Protein AF-A0A819SG55-F1 (afdb_monomer_lite)

Structure (mmCIF, N/CA/C/O backbone):
data_AF-A0A819SG55-F1
#
_entry.id   AF-A0A819SG55-F1
#
loop_
_atom_site.group_PDB
_atom_site.id
_atom_site.type_symbol
_atom_site.label_atom_id
_atom_site.label_alt_id
_atom_site.label_comp_id
_atom_site.label_asym_id
_atom_site.label_entity_id
_atom_site.label_seq_id
_atom_site.pdbx_PDB_ins_code
_atom_site.Cartn_x
_atom_site.Cartn_y
_atom_site.Cartn_z
_atom_site.occupancy
_atom_site.B_iso_or_equiv
_atom_site.auth_seq_id
_atom_site.auth_comp_id
_atom_site.auth_asym_id
_atom_site.auth_atom_id
_atom_site.pdbx_PDB_model_num
ATOM 1 N N . MET A 1 1 ? -7.283 27.886 28.401 1.00 51.84 1 MET A N 1
ATOM 2 C CA . MET A 1 1 ? -7.065 26.478 27.971 1.00 51.84 1 MET A CA 1
ATOM 3 C C . MET A 1 1 ? -7.365 26.172 26.483 1.00 51.84 1 MET A C 1
ATOM 5 O O . MET A 1 1 ? -7.245 25.019 26.091 1.00 51.84 1 MET A O 1
ATOM 9 N N . LYS A 1 2 ? -7.659 27.151 25.604 1.00 54.59 2 LYS A N 1
ATOM 10 C CA . LYS A 1 2 ? -7.962 26.900 24.170 1.00 54.59 2 LYS A CA 1
ATOM 11 C C . LYS A 1 2 ? -6.737 26.544 23.291 1.00 54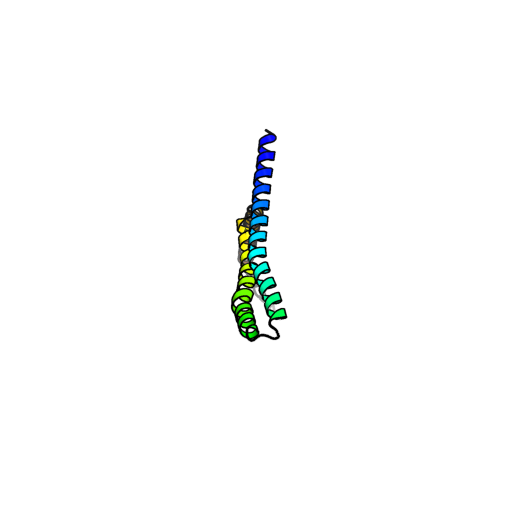.59 2 LYS A C 1
ATOM 13 O O . LYS A 1 2 ? -6.890 25.836 22.300 1.00 54.59 2 LYS A O 1
ATOM 18 N N . CYS A 1 3 ? -5.515 26.952 23.664 1.00 57.31 3 CYS A N 1
ATOM 19 C CA . CYS A 1 3 ? -4.300 26.684 22.867 1.00 57.31 3 CYS A CA 1
ATOM 20 C C . CYS A 1 3 ? -3.857 25.211 22.836 1.00 57.31 3 CYS A C 1
ATOM 22 O O . CYS A 1 3 ? -3.388 24.741 21.800 1.00 57.31 3 CYS A O 1
ATOM 24 N N . ARG A 1 4 ? -4.037 24.452 23.930 1.00 59.88 4 ARG A N 1
ATOM 25 C CA . ARG A 1 4 ? -3.660 23.022 23.974 1.00 59.88 4 ARG A CA 1
ATOM 26 C C . ARG A 1 4 ? -4.428 22.189 22.947 1.00 59.88 4 ARG A C 1
ATOM 28 O O . ARG A 1 4 ? -3.868 21.253 22.385 1.00 59.88 4 ARG A O 1
ATOM 35 N N . HIS A 1 5 ? -5.677 22.559 22.661 1.00 60.62 5 HIS A N 1
ATOM 36 C CA . HIS A 1 5 ? -6.506 21.821 21.714 1.00 60.62 5 HIS A CA 1
ATOM 37 C C . HIS A 1 5 ? -6.063 22.031 20.257 1.00 60.62 5 HIS A C 1
ATOM 39 O O . HIS A 1 5 ? -6.034 21.070 19.489 1.00 60.62 5 HIS A O 1
ATOM 45 N N . ARG A 1 6 ? -5.623 23.251 19.900 1.00 61.50 6 ARG A N 1
ATOM 46 C CA . ARG A 1 6 ? -5.054 23.552 18.571 1.00 61.50 6 ARG A CA 1
ATOM 47 C C . ARG A 1 6 ? -3.745 22.796 18.328 1.00 61.50 6 ARG A C 1
ATOM 49 O O . ARG A 1 6 ? -3.587 22.207 17.267 1.00 61.50 6 ARG A O 1
ATOM 56 N N . LEU A 1 7 ? -2.847 22.724 19.314 1.00 65.25 7 LEU A N 1
ATOM 57 C CA . LEU A 1 7 ? -1.594 21.954 19.204 1.00 65.25 7 LEU A CA 1
ATOM 58 C C . LEU A 1 7 ? -1.828 20.444 19.002 1.00 65.25 7 LEU A C 1
ATOM 60 O O . LEU A 1 7 ? -1.068 19.791 18.286 1.00 65.25 7 LEU A O 1
ATOM 64 N N . GLY A 1 8 ? -2.889 19.894 19.602 1.00 65.94 8 GLY A N 1
ATOM 65 C CA . GLY A 1 8 ? -3.301 18.502 19.396 1.00 65.94 8 GLY A CA 1
ATOM 66 C C . GLY A 1 8 ? -3.720 18.216 17.951 1.00 65.94 8 GLY A C 1
ATOM 67 O O . GLY A 1 8 ? -3.216 17.268 17.350 1.00 65.94 8 GLY A O 1
ATOM 68 N N . LEU A 1 9 ? -4.558 19.085 17.374 1.00 68.75 9 LEU A N 1
ATOM 69 C CA . LEU A 1 9 ? -5.013 18.982 15.980 1.00 68.75 9 LEU A CA 1
ATOM 70 C C . LEU A 1 9 ? -3.849 19.083 14.985 1.00 68.75 9 LEU A C 1
ATOM 72 O O . LEU A 1 9 ? -3.758 18.293 14.049 1.00 68.75 9 LEU A O 1
ATOM 76 N N . TRP A 1 10 ? -2.903 19.994 15.227 1.00 72.88 10 TRP A N 1
ATOM 77 C CA . TRP A 1 10 ? -1.711 20.140 14.386 1.00 72.88 10 TRP A CA 1
ATOM 78 C C . TRP A 1 10 ? -0.830 18.888 14.383 1.00 72.88 10 TRP A C 1
ATOM 80 O O . TRP A 1 10 ? -0.412 18.432 13.320 1.00 72.88 10 TRP A O 1
ATOM 90 N N . ARG A 1 11 ? -0.592 18.273 15.549 1.00 73.44 11 ARG A N 1
ATOM 91 C CA . ARG A 1 11 ? 0.155 17.004 15.630 1.00 73.44 11 ARG A CA 1
ATOM 92 C C . ARG A 1 11 ? -0.557 15.856 14.918 1.00 73.44 11 ARG A C 1
ATOM 94 O O . ARG A 1 11 ? 0.110 14.959 14.404 1.00 73.44 11 ARG A O 1
ATOM 101 N N . GLN A 1 12 ? -1.885 15.859 14.912 1.00 70.44 12 GLN A N 1
ATOM 102 C CA . GLN A 1 12 ? -2.682 14.830 14.257 1.00 70.44 12 GLN A CA 1
ATOM 103 C C . GLN A 1 12 ? -2.636 14.978 12.730 1.00 70.44 12 GLN A C 1
ATOM 105 O O . GLN A 1 12 ? -2.313 14.011 12.038 1.00 70.44 12 GLN A O 1
ATOM 110 N N . ASN A 1 13 ? -2.806 16.204 12.226 1.00 77.06 13 ASN A N 1
ATOM 111 C CA . ASN A 1 13 ? -2.653 16.530 10.807 1.00 77.06 13 ASN A CA 1
ATOM 112 C C . ASN A 1 13 ? -1.239 16.224 10.297 1.00 77.06 13 ASN A C 1
ATOM 114 O O . ASN A 1 13 ? -1.084 15.619 9.241 1.00 77.06 13 ASN A O 1
ATOM 118 N N . PHE A 1 14 ? -0.200 16.554 11.070 1.00 79.75 14 PHE A N 1
ATOM 119 C CA . PHE A 1 14 ? 1.182 16.288 10.663 1.00 79.75 14 PHE A CA 1
ATOM 120 C C . PHE A 1 14 ? 1.478 14.788 10.507 1.00 79.75 14 PHE A C 1
ATOM 122 O O . PHE A 1 14 ? 2.177 14.386 9.579 1.00 79.75 14 PHE A O 1
ATOM 129 N N . ARG A 1 15 ? 0.908 13.929 11.366 1.00 77.69 15 ARG A N 1
ATOM 130 C CA . ARG A 1 15 ? 1.044 12.469 11.211 1.00 77.69 15 ARG A CA 1
ATOM 131 C C . ARG A 1 15 ? 0.331 11.949 9.970 1.00 77.69 15 ARG A C 1
ATOM 133 O O . ARG A 1 15 ? 0.896 11.107 9.279 1.00 77.69 15 ARG A O 1
ATOM 140 N N . MET A 1 16 ? -0.867 12.455 9.679 1.00 76.94 16 MET A N 1
ATOM 141 C CA . MET A 1 16 ? -1.601 12.087 8.467 1.00 76.94 16 MET A CA 1
ATOM 142 C C . MET A 1 16 ? -0.822 12.491 7.207 1.00 76.94 16 MET A C 1
ATOM 144 O O . MET A 1 16 ? -0.671 11.683 6.294 1.00 76.94 16 MET A O 1
ATOM 148 N N . ILE A 1 17 ? -0.259 13.703 7.188 1.00 82.62 17 ILE A N 1
ATOM 149 C CA . ILE A 1 17 ? 0.582 14.188 6.085 1.00 82.62 17 ILE A CA 1
ATOM 150 C C . ILE A 1 17 ? 1.833 13.314 5.936 1.00 82.62 17 ILE A C 1
ATOM 152 O O . ILE A 1 17 ? 2.143 12.873 4.834 1.00 82.62 17 ILE A O 1
ATOM 156 N N . SER A 1 18 ? 2.525 13.000 7.035 1.00 82.69 18 SER A N 1
ATOM 157 C CA . SER A 1 18 ? 3.707 12.129 7.012 1.00 82.69 18 SER A CA 1
ATOM 158 C C . SER A 1 18 ? 3.401 10.733 6.450 1.00 82.69 18 SER A C 1
ATOM 160 O O . SER A 1 18 ? 4.211 10.181 5.708 1.00 82.69 18 SER A O 1
ATOM 162 N N . GLN A 1 19 ? 2.220 10.181 6.735 1.00 80.62 19 GLN A N 1
ATOM 163 C CA . GLN A 1 19 ? 1.783 8.890 6.193 1.00 80.62 19 GLN A CA 1
ATOM 164 C C . GLN A 1 19 ? 1.445 8.959 4.712 1.00 80.62 19 GLN A C 1
ATOM 166 O O . GLN A 1 19 ? 1.862 8.083 3.960 1.00 80.62 19 GLN A O 1
ATOM 171 N N . LEU A 1 20 ? 0.726 10.000 4.286 1.00 82.75 20 LEU A N 1
ATOM 172 C CA . LEU A 1 20 ? 0.446 10.238 2.871 1.00 82.75 20 LEU A CA 1
ATOM 173 C C . LEU A 1 20 ? 1.743 10.389 2.075 1.00 82.75 20 LEU A C 1
ATOM 175 O O . LEU A 1 20 ? 1.875 9.793 1.012 1.00 82.75 20 LEU A O 1
ATOM 179 N N . MET A 1 21 ? 2.723 11.110 2.623 1.00 85.25 21 MET A N 1
ATOM 180 C CA . MET A 1 21 ? 4.048 11.246 2.019 1.00 85.25 21 MET A CA 1
ATOM 181 C C . MET A 1 21 ? 4.771 9.902 1.920 1.00 85.25 21 MET A C 1
ATOM 183 O O . MET A 1 21 ? 5.301 9.575 0.863 1.00 85.25 21 MET A O 1
ATOM 187 N N . PHE A 1 22 ? 4.762 9.093 2.981 1.00 83.62 22 PHE A N 1
ATOM 188 C CA . PHE A 1 22 ? 5.383 7.768 2.957 1.00 83.62 22 PHE A CA 1
ATOM 189 C C . PHE A 1 22 ? 4.738 6.843 1.915 1.00 83.62 22 PHE A C 1
ATOM 191 O O . PHE A 1 22 ? 5.432 6.206 1.125 1.00 83.62 22 PHE A O 1
ATOM 198 N N . ILE A 1 23 ? 3.407 6.836 1.865 1.00 83.94 23 ILE A N 1
ATOM 199 C CA . ILE A 1 23 ? 2.619 6.119 0.864 1.00 83.94 23 ILE A CA 1
ATOM 200 C C . ILE A 1 23 ? 2.966 6.590 -0.552 1.00 83.94 23 ILE A C 1
ATOM 202 O O . ILE A 1 23 ? 3.164 5.765 -1.441 1.00 83.94 23 ILE A O 1
ATOM 206 N N . ALA A 1 24 ? 3.049 7.903 -0.769 1.00 83.62 24 ALA A N 1
ATOM 207 C CA .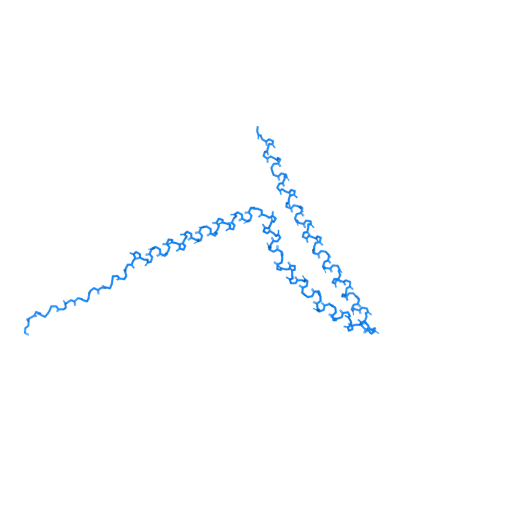 ALA A 1 24 ? 3.373 8.474 -2.069 1.00 83.62 24 ALA A CA 1
ATOM 208 C C . ALA A 1 24 ? 4.786 8.077 -2.517 1.00 83.62 24 ALA A C 1
ATOM 210 O O . ALA A 1 24 ? 4.972 7.690 -3.667 1.00 83.62 24 ALA A O 1
ATOM 211 N N . ILE A 1 25 ? 5.767 8.100 -1.610 1.00 86.44 25 ILE A N 1
ATOM 212 C CA . ILE A 1 25 ? 7.140 7.659 -1.890 1.00 86.44 25 ILE A CA 1
ATOM 213 C C . ILE A 1 25 ? 7.159 6.175 -2.274 1.00 86.44 25 ILE A C 1
ATOM 215 O O . ILE A 1 25 ? 7.774 5.810 -3.275 1.00 86.44 25 ILE A O 1
ATOM 219 N N . LEU A 1 26 ? 6.461 5.327 -1.514 1.00 83.75 26 LEU A N 1
ATOM 220 C CA . LEU A 1 26 ? 6.387 3.887 -1.766 1.00 83.75 26 LEU A CA 1
ATOM 221 C C . LEU A 1 26 ? 5.658 3.564 -3.079 1.00 83.75 26 LEU A C 1
ATOM 223 O O . LEU A 1 26 ? 6.028 2.635 -3.790 1.00 83.75 26 LEU A O 1
ATOM 227 N N . TYR A 1 27 ? 4.652 4.358 -3.437 1.00 83.62 27 TYR A N 1
ATOM 228 C CA . TYR A 1 27 ? 3.982 4.259 -4.728 1.00 83.62 27 TYR A CA 1
ATOM 229 C C . TYR A 1 27 ? 4.914 4.660 -5.879 1.00 83.62 27 TYR A C 1
ATOM 231 O O . TYR A 1 27 ? 5.072 3.913 -6.847 1.00 83.62 27 TYR A O 1
ATOM 239 N N . MET A 1 28 ? 5.582 5.813 -5.764 1.00 85.06 28 MET A N 1
ATOM 240 C CA . MET A 1 28 ? 6.492 6.319 -6.793 1.00 85.06 28 MET A CA 1
ATOM 241 C C . MET A 1 28 ? 7.681 5.383 -7.022 1.00 85.06 28 MET A C 1
ATOM 243 O O . MET A 1 28 ? 8.033 5.130 -8.173 1.00 85.06 28 MET A O 1
ATOM 247 N N . SER A 1 29 ? 8.256 4.803 -5.964 1.00 83.56 29 SER A N 1
ATOM 248 C CA . SER A 1 29 ? 9.387 3.873 -6.080 1.00 83.56 29 SER A CA 1
ATOM 249 C C . SER A 1 29 ? 9.048 2.588 -6.841 1.00 83.56 29 SER A C 1
ATOM 251 O O . SER A 1 29 ? 9.947 1.921 -7.344 1.00 83.56 29 SER A O 1
ATOM 253 N N . ILE A 1 30 ? 7.763 2.257 -6.981 1.00 82.19 30 ILE A N 1
ATOM 254 C CA . ILE A 1 30 ? 7.285 1.042 -7.652 1.00 82.19 30 ILE A CA 1
ATOM 255 C C . ILE A 1 30 ? 6.734 1.362 -9.042 1.00 82.19 30 ILE A C 1
ATOM 257 O O . ILE A 1 30 ? 6.987 0.632 -10.011 1.00 8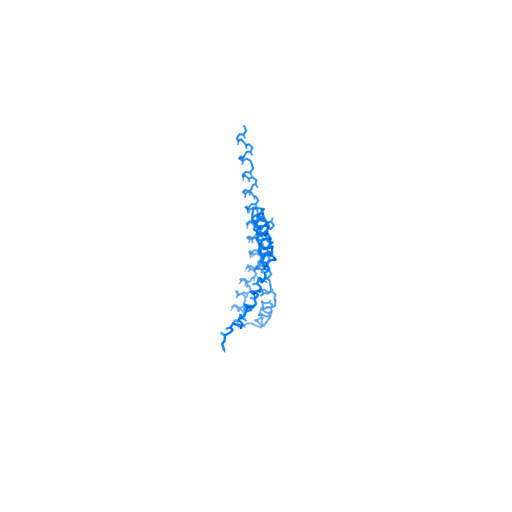2.19 30 ILE A O 1
ATOM 261 N N . CYS A 1 31 ? 6.025 2.482 -9.172 1.00 82.19 31 CYS A N 1
ATOM 262 C CA . CYS A 1 31 ? 5.504 2.959 -10.446 1.00 82.19 31 CYS A CA 1
ATOM 263 C C . CYS A 1 31 ? 6.609 3.439 -11.387 1.00 82.19 31 CYS A C 1
ATOM 265 O O . CYS A 1 31 ? 6.580 3.069 -12.559 1.00 82.19 31 CYS A O 1
ATOM 267 N N . VAL A 1 32 ? 7.602 4.193 -10.903 1.00 85.44 32 VAL A N 1
ATOM 268 C CA . VAL A 1 32 ? 8.670 4.738 -11.759 1.00 85.44 32 VAL A CA 1
ATOM 269 C C . VAL A 1 32 ? 9.453 3.625 -12.471 1.00 85.44 32 VAL A C 1
ATOM 271 O O . VAL A 1 32 ? 9.516 3.659 -13.702 1.00 85.44 32 VAL A O 1
ATOM 274 N N . PRO A 1 33 ? 9.960 2.578 -11.789 1.00 81.88 33 PRO A N 1
ATOM 275 C CA . PRO A 1 33 ? 10.658 1.498 -12.482 1.00 81.88 33 PRO A CA 1
ATOM 276 C C . PRO A 1 33 ? 9.737 0.686 -13.406 1.00 81.88 33 PRO A C 1
ATOM 278 O O . PRO A 1 33 ? 10.174 0.234 -14.464 1.00 81.88 33 PRO A O 1
ATOM 281 N N . SER A 1 34 ? 8.446 0.557 -13.066 1.00 79.81 34 SER A N 1
ATOM 282 C CA . SER A 1 34 ? 7.454 -0.077 -13.949 1.00 79.81 34 SER A CA 1
ATOM 283 C C . SER A 1 34 ? 7.287 0.692 -15.265 1.00 79.81 34 SER A C 1
ATOM 285 O O . SER A 1 34 ? 7.234 0.079 -16.332 1.00 79.81 34 SER A O 1
ATOM 287 N N . CYS A 1 35 ? 7.213 2.024 -15.200 1.00 82.62 35 CYS A N 1
ATOM 288 C CA . CYS A 1 35 ? 7.108 2.890 -16.374 1.00 82.62 35 C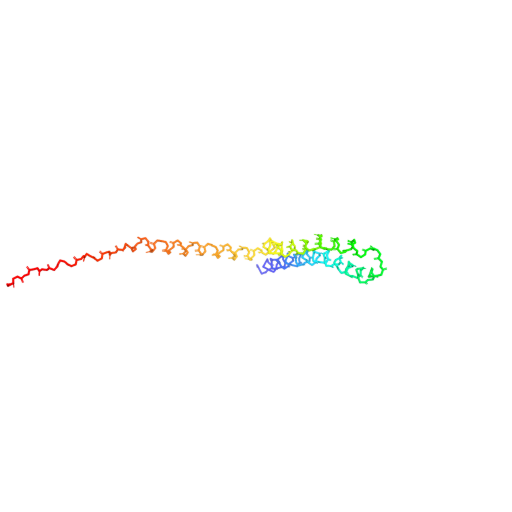YS A CA 1
ATOM 289 C C . CYS A 1 35 ? 8.381 2.830 -17.225 1.00 82.62 35 CYS A C 1
ATOM 291 O O . CYS A 1 35 ? 8.287 2.669 -18.439 1.00 82.62 35 CYS A O 1
ATOM 293 N N . ILE A 1 36 ? 9.562 2.875 -16.599 1.00 83.19 36 ILE A N 1
ATOM 294 C CA . ILE A 1 36 ? 10.850 2.754 -17.301 1.00 83.19 36 ILE A CA 1
ATOM 295 C C . ILE A 1 36 ? 10.936 1.416 -18.045 1.00 83.19 36 ILE A C 1
ATOM 297 O O . ILE A 1 36 ? 11.319 1.387 -19.212 1.00 83.19 36 ILE A O 1
ATOM 301 N N . LEU A 1 37 ? 10.524 0.311 -17.419 1.00 76.94 37 LEU A N 1
ATOM 302 C CA . LEU A 1 37 ? 10.516 -1.006 -18.063 1.00 76.94 37 LEU A CA 1
ATOM 303 C C . LEU A 1 37 ? 9.502 -1.117 -19.203 1.00 76.94 37 LEU A C 1
ATOM 305 O O . LEU A 1 37 ? 9.773 -1.799 -20.188 1.00 76.94 37 LEU A O 1
ATOM 309 N N . LEU A 1 38 ? 8.344 -0.460 -19.093 1.00 77.25 38 LEU A N 1
ATOM 310 C CA . LEU A 1 38 ? 7.375 -0.386 -20.190 1.00 77.25 38 LEU A CA 1
ATOM 311 C C . LEU A 1 38 ? 7.941 0.387 -21.383 1.00 77.25 38 LEU A C 1
ATOM 313 O O . LEU A 1 38 ? 7.824 -0.079 -22.515 1.00 77.25 38 LEU A O 1
ATOM 317 N N . ILE A 1 39 ? 8.591 1.521 -21.121 1.00 81.38 39 ILE A N 1
ATOM 318 C CA . ILE A 1 39 ? 9.262 2.329 -22.141 1.00 81.38 39 ILE A CA 1
ATOM 319 C C . ILE A 1 39 ? 10.373 1.502 -22.799 1.00 81.38 39 ILE A C 1
ATOM 321 O O . ILE A 1 39 ? 10.360 1.325 -24.015 1.00 81.38 39 ILE A O 1
ATOM 325 N N . MET A 1 40 ? 11.265 0.902 -22.007 1.00 75.50 40 MET A N 1
ATOM 326 C CA . MET A 1 40 ? 12.325 0.021 -22.506 1.00 75.50 40 MET A CA 1
ATOM 327 C C . MET A 1 40 ? 11.769 -1.150 -23.318 1.00 75.50 40 MET A C 1
ATOM 329 O O . MET A 1 40 ? 12.300 -1.452 -24.378 1.00 75.50 40 MET A O 1
ATOM 333 N N . GLY A 1 41 ? 10.678 -1.783 -22.880 1.00 70.88 41 GLY A N 1
ATOM 334 C CA . GLY A 1 41 ? 10.020 -2.855 -23.629 1.00 70.88 41 GLY A CA 1
ATOM 335 C C . GLY A 1 41 ? 9.419 -2.393 -24.961 1.00 70.88 41 GLY A C 1
ATOM 336 O O . GLY A 1 41 ? 9.428 -3.158 -25.923 1.00 70.88 41 GLY A O 1
ATOM 337 N N . SER A 1 42 ? 8.937 -1.148 -25.033 1.00 74.06 42 SER A N 1
ATOM 338 C CA . SER A 1 42 ? 8.426 -0.537 -26.266 1.00 74.06 42 SER A CA 1
ATOM 339 C C . SER A 1 42 ? 9.555 -0.245 -27.264 1.00 74.06 42 SER A C 1
ATOM 341 O O . SER A 1 42 ? 9.463 -0.627 -28.430 1.00 74.06 42 SER A O 1
ATOM 343 N N . TYR A 1 43 ? 10.663 0.345 -26.797 1.00 73.31 43 TYR A N 1
ATOM 344 C CA . TYR A 1 43 ? 11.838 0.638 -27.630 1.00 73.31 43 TYR A CA 1
ATOM 345 C C . TYR A 1 43 ? 12.635 -0.620 -28.012 1.00 73.31 43 TYR A C 1
ATOM 347 O O . TYR A 1 43 ? 13.207 -0.693 -29.098 1.00 73.31 43 TYR A O 1
ATOM 355 N N . ALA A 1 44 ? 12.656 -1.642 -27.153 1.00 63.41 44 ALA A N 1
ATOM 356 C CA . ALA A 1 44 ? 13.401 -2.877 -27.375 1.00 63.41 44 ALA A CA 1
ATOM 357 C C . ALA A 1 44 ? 12.668 -3.903 -28.252 1.00 63.41 44 ALA A C 1
ATOM 359 O O . ALA A 1 44 ? 13.182 -5.006 -28.412 1.00 63.41 44 ALA A O 1
ATOM 360 N N . ARG A 1 45 ? 11.516 -3.572 -28.860 1.00 58.00 45 ARG A N 1
ATOM 361 C CA . ARG A 1 45 ? 10.782 -4.482 -29.765 1.00 58.00 45 ARG A CA 1
ATOM 362 C C . ARG A 1 45 ? 11.619 -4.945 -30.975 1.00 58.00 45 ARG A C 1
ATOM 364 O O . ARG A 1 45 ? 11.316 -5.983 -31.545 1.00 58.00 45 ARG A O 1
ATOM 371 N N . ASN A 1 46 ? 12.693 -4.219 -31.309 1.00 62.94 46 ASN A N 1
ATOM 372 C CA . ASN A 1 46 ? 13.685 -4.589 -32.330 1.00 62.94 46 ASN A CA 1
ATOM 373 C C . ASN A 1 46 ? 15.008 -5.159 -31.771 1.00 62.94 46 ASN A C 1
ATOM 375 O O . ASN A 1 46 ? 15.909 -5.464 -32.546 1.00 62.94 46 ASN A O 1
ATOM 379 N N . ASN A 1 47 ? 15.159 -5.310 -30.450 1.00 59.66 47 ASN A N 1
ATOM 380 C CA . ASN A 1 47 ? 16.409 -5.723 -29.805 1.00 59.66 47 ASN A CA 1
ATOM 381 C C . ASN A 1 47 ? 16.256 -7.042 -29.029 1.00 59.66 47 ASN A C 1
ATOM 383 O O . ASN A 1 47 ? 15.230 -7.314 -28.409 1.00 59.66 47 ASN A O 1
ATOM 387 N N . ARG A 1 48 ? 17.338 -7.834 -28.956 1.00 66.88 48 ARG A N 1
ATOM 388 C CA . ARG A 1 48 ? 17.401 -9.119 -28.216 1.00 66.88 48 ARG A CA 1
ATOM 389 C C . ARG A 1 48 ? 17.042 -9.022 -26.722 1.00 66.88 48 ARG A C 1
ATOM 391 O O . ARG A 1 48 ? 16.807 -10.041 -26.084 1.00 66.88 48 ARG A O 1
ATOM 398 N N . PHE A 1 49 ? 16.986 -7.816 -26.159 1.00 66.06 49 PHE A N 1
ATOM 399 C CA . PHE A 1 49 ? 16.682 -7.563 -24.747 1.00 66.06 49 PHE A CA 1
ATOM 400 C C . PHE A 1 49 ? 15.187 -7.649 -24.392 1.00 66.06 49 PHE A C 1
ATOM 402 O O . PHE A 1 49 ? 14.841 -7.606 -23.209 1.00 66.06 49 PHE A O 1
ATOM 409 N N . GLN A 1 50 ? 14.295 -7.807 -25.376 1.00 6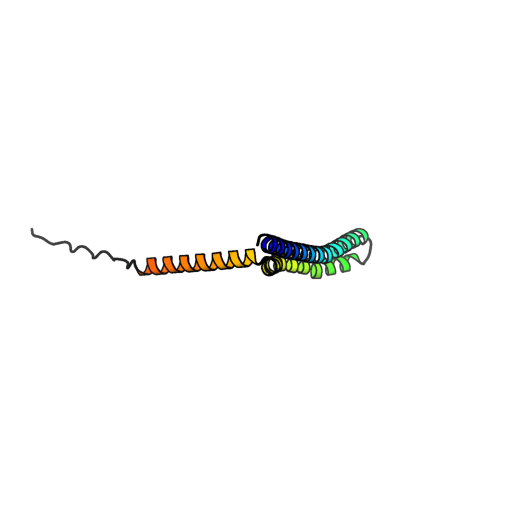8.94 50 GLN A N 1
ATOM 410 C CA . GLN A 1 50 ? 12.849 -7.885 -25.146 1.00 68.94 50 GLN A CA 1
ATOM 411 C C . GLN A 1 50 ? 12.448 -9.053 -24.225 1.00 68.94 50 GLN A C 1
ATOM 413 O O . GLN A 1 50 ? 11.624 -8.877 -23.325 1.00 68.94 50 GLN A O 1
ATOM 418 N N . SER A 1 51 ? 13.041 -10.236 -24.411 1.00 70.94 51 SER A N 1
ATOM 419 C CA . SER A 1 51 ? 12.732 -11.429 -23.608 1.00 70.94 51 SER A CA 1
ATOM 420 C C . SER A 1 51 ? 13.190 -11.282 -22.154 1.00 70.94 51 SER A C 1
ATOM 422 O O . SER A 1 51 ? 12.485 -11.695 -21.231 1.00 70.94 51 SER A O 1
ATOM 424 N N . TRP A 1 52 ? 14.334 -10.628 -21.936 1.00 74.56 52 TRP A N 1
ATOM 425 C CA . TRP A 1 52 ? 14.846 -10.317 -20.604 1.00 74.56 52 TRP A CA 1
ATOM 426 C C . TRP A 1 52 ? 13.942 -9.312 -19.878 1.00 74.56 52 TRP A C 1
ATOM 428 O O . TRP A 1 52 ? 13.494 -9.584 -18.763 1.00 74.56 52 TRP A O 1
ATOM 438 N N . ALA A 1 53 ? 13.580 -8.204 -20.534 1.00 69.56 53 ALA A N 1
ATOM 439 C CA . ALA A 1 53 ? 12.697 -7.188 -19.957 1.00 69.56 53 ALA A CA 1
ATOM 440 C C . ALA A 1 53 ? 11.302 -7.748 -19.613 1.00 69.56 53 ALA A C 1
ATOM 442 O O . ALA A 1 53 ? 10.746 -7.434 -18.558 1.00 69.56 53 ALA A O 1
ATOM 443 N N . ALA A 1 54 ? 10.749 -8.622 -20.463 1.00 70.56 54 ALA A N 1
ATOM 444 C CA . ALA A 1 54 ? 9.474 -9.288 -20.207 1.00 70.56 54 ALA A CA 1
ATOM 445 C C . ALA A 1 54 ? 9.541 -10.235 -18.995 1.00 70.56 54 ALA A C 1
ATOM 447 O O . ALA A 1 54 ? 8.667 -10.178 -18.127 1.00 70.56 54 ALA A O 1
ATOM 448 N N . ASN A 1 55 ? 10.597 -11.050 -18.883 1.00 74.25 55 ASN A N 1
ATOM 449 C CA . ASN A 1 55 ? 10.776 -11.970 -17.754 1.00 74.25 55 ASN A CA 1
ATOM 450 C C . ASN A 1 55 ? 10.955 -11.237 -16.416 1.00 74.25 55 ASN A C 1
ATOM 452 O O . ASN A 1 55 ? 10.350 -11.627 -15.413 1.00 74.25 55 ASN A O 1
ATOM 456 N N . VAL A 1 56 ? 11.735 -10.152 -16.395 1.00 73.31 56 VAL A N 1
ATOM 457 C CA . VAL A 1 56 ? 11.938 -9.335 -15.186 1.00 73.31 56 VAL A CA 1
ATOM 458 C C . VAL A 1 56 ? 10.641 -8.633 -14.776 1.00 73.31 56 VAL A C 1
ATOM 460 O O . VAL A 1 56 ? 10.275 -8.649 -13.599 1.00 73.31 56 VAL A O 1
ATOM 463 N N . ARG A 1 57 ? 9.896 -8.075 -15.740 1.00 71.62 57 ARG A N 1
ATOM 464 C CA . ARG A 1 57 ? 8.599 -7.431 -15.489 1.00 71.62 57 ARG A CA 1
ATOM 465 C C . ARG A 1 57 ? 7.587 -8.407 -14.884 1.00 71.62 57 ARG A C 1
ATOM 467 O O . ARG A 1 57 ? 6.940 -8.065 -13.897 1.00 71.62 57 ARG A O 1
ATOM 474 N N . ILE A 1 58 ? 7.446 -9.603 -15.459 1.00 70.75 58 ILE A N 1
ATOM 475 C CA . ILE A 1 58 ? 6.441 -10.579 -15.017 1.00 70.75 58 ILE A CA 1
ATOM 476 C C . ILE A 1 58 ? 6.779 -11.125 -13.626 1.00 70.75 58 ILE A C 1
ATOM 478 O O . ILE A 1 58 ? 5.888 -11.178 -12.780 1.00 70.75 58 ILE A O 1
ATOM 482 N N . ARG A 1 59 ? 8.041 -11.476 -13.349 1.00 72.38 59 ARG A N 1
ATOM 483 C CA . ARG A 1 59 ? 8.409 -12.021 -12.031 1.00 72.38 59 ARG A CA 1
ATOM 484 C C . ARG A 1 59 ? 8.442 -10.964 -10.940 1.00 72.38 59 ARG A C 1
ATOM 486 O O . ARG A 1 59 ? 7.832 -11.156 -9.901 1.00 72.38 59 ARG A O 1
ATOM 493 N N . TYR A 1 60 ? 9.130 -9.848 -11.137 1.00 69.81 60 TYR A N 1
ATOM 494 C CA . TYR A 1 60 ? 9.402 -8.952 -10.011 1.00 69.81 60 TYR A CA 1
ATOM 495 C C . TYR A 1 60 ? 8.309 -7.903 -9.822 1.00 69.81 60 TYR A C 1
ATOM 497 O O . TYR A 1 60 ? 7.825 -7.712 -8.709 1.00 69.81 60 TYR A O 1
ATOM 505 N N . PHE A 1 61 ? 7.849 -7.266 -10.899 1.00 69.56 61 PHE A N 1
ATOM 506 C CA . PHE A 1 61 ? 6.928 -6.131 -10.782 1.00 69.56 61 PHE A CA 1
ATOM 507 C C . PHE A 1 61 ? 5.483 -6.533 -10.526 1.00 69.56 61 PHE A C 1
ATOM 509 O O . PHE A 1 61 ? 4.761 -5.815 -9.832 1.00 69.56 61 PHE A O 1
ATOM 516 N N . THR A 1 62 ? 5.058 -7.686 -11.038 1.00 72.06 62 THR A N 1
ATOM 517 C CA . THR A 1 62 ? 3.710 -8.200 -10.776 1.00 72.06 62 THR A CA 1
ATOM 518 C C . THR A 1 62 ? 3.542 -8.517 -9.290 1.00 72.06 62 THR A C 1
ATOM 520 O O . THR A 1 62 ? 2.583 -8.057 -8.676 1.00 72.06 62 THR A O 1
ATOM 523 N N . HIS A 1 63 ? 4.512 -9.205 -8.678 1.00 76.50 63 HIS A N 1
ATOM 524 C CA . HIS A 1 63 ? 4.485 -9.506 -7.245 1.00 76.50 63 HIS A CA 1
ATOM 525 C C . HIS A 1 63 ? 4.650 -8.253 -6.374 1.00 76.50 63 HIS A C 1
ATOM 527 O O . HIS A 1 63 ? 3.951 -8.127 -5.369 1.00 76.50 63 HIS A O 1
ATOM 533 N N . LEU A 1 64 ? 5.483 -7.287 -6.785 1.00 74.19 64 LEU A N 1
ATOM 534 C CA . LEU A 1 64 ? 5.637 -6.022 -6.058 1.00 74.19 64 LEU A CA 1
ATOM 535 C C . LEU A 1 64 ? 4.319 -5.237 -5.980 1.00 74.19 64 LEU A C 1
ATOM 537 O O . LEU A 1 64 ? 3.963 -4.741 -4.915 1.00 74.19 64 LEU A O 1
ATOM 541 N N . LYS A 1 65 ? 3.559 -5.165 -7.083 1.00 75.69 65 LYS A N 1
ATOM 542 C CA . LYS A 1 65 ? 2.245 -4.498 -7.105 1.00 75.69 65 LYS A CA 1
ATOM 543 C C . LYS A 1 65 ? 1.250 -5.150 -6.145 1.00 75.69 65 LYS A C 1
ATOM 545 O O . LYS A 1 65 ? 0.529 -4.439 -5.451 1.00 75.69 65 LYS A O 1
ATOM 550 N N . TYR A 1 66 ? 1.228 -6.480 -6.065 1.00 80.25 66 TYR A N 1
ATOM 551 C CA . TYR A 1 66 ? 0.365 -7.179 -5.109 1.00 80.25 66 TYR A CA 1
ATOM 552 C C . TYR A 1 66 ? 0.780 -6.932 -3.660 1.00 80.25 66 TYR A C 1
ATOM 554 O O . TYR A 1 66 ? -0.084 -6.720 -2.814 1.00 80.25 66 TYR A O 1
ATOM 562 N N . LEU A 1 67 ? 2.084 -6.895 -3.380 1.00 78.75 67 LEU A N 1
ATOM 563 C CA . LEU A 1 67 ? 2.600 -6.603 -2.043 1.00 78.75 67 LEU A CA 1
ATOM 564 C C . LEU A 1 67 ? 2.199 -5.195 -1.593 1.00 78.75 67 LEU A C 1
ATOM 566 O O . LEU A 1 67 ? 1.814 -4.997 -0.446 1.00 78.75 67 LEU A O 1
ATOM 570 N N . VAL A 1 68 ? 2.198 -4.237 -2.517 1.00 78.38 68 VAL A N 1
ATOM 571 C CA . VAL A 1 68 ? 1.704 -2.878 -2.284 1.00 78.38 68 VAL A CA 1
ATOM 572 C C . VAL A 1 68 ? 0.214 -2.875 -1.970 1.00 78.38 68 VAL A C 1
ATOM 574 O O . VAL A 1 68 ? -0.174 -2.368 -0.922 1.00 78.38 68 VAL A O 1
ATOM 577 N N . ILE A 1 69 ? -0.617 -3.473 -2.830 1.00 81.31 69 ILE A N 1
ATOM 578 C CA . ILE A 1 69 ? -2.077 -3.534 -2.640 1.00 81.31 69 ILE A CA 1
ATOM 579 C C . ILE A 1 69 ? -2.425 -4.201 -1.305 1.00 81.31 69 ILE A C 1
ATOM 581 O O . ILE A 1 69 ? -3.297 -3.720 -0.585 1.00 81.31 69 ILE A O 1
ATOM 585 N N . PHE A 1 70 ? -1.714 -5.272 -0.951 1.00 83.44 70 PHE A N 1
ATOM 586 C CA . PHE A 1 70 ? -1.916 -5.969 0.311 1.00 83.44 70 PHE A CA 1
ATOM 587 C C . PHE A 1 70 ? -1.373 -5.178 1.507 1.00 83.44 70 PHE A C 1
ATOM 589 O O . PHE A 1 70 ? -1.997 -5.177 2.559 1.00 83.44 70 PHE A O 1
ATOM 596 N N . GLY A 1 71 ? -0.247 -4.477 1.359 1.00 79.81 71 GLY A N 1
ATOM 597 C CA . GLY A 1 71 ? 0.404 -3.698 2.417 1.00 79.81 71 GLY A CA 1
ATOM 598 C C . GLY A 1 71 ? -0.299 -2.379 2.748 1.00 79.81 71 GLY A C 1
ATOM 599 O O . GLY A 1 71 ? -0.296 -1.954 3.904 1.00 79.81 71 GLY A O 1
ATOM 600 N N . TYR A 1 72 ? -0.948 -1.754 1.763 1.00 80.81 72 TYR A N 1
ATOM 601 C CA . TYR A 1 72 ? -1.699 -0.503 1.902 1.00 80.81 72 TYR A CA 1
ATOM 602 C C . TYR A 1 72 ? -2.654 -0.465 3.106 1.00 80.81 72 TYR A C 1
ATOM 604 O O . TYR A 1 72 ? -2.516 0.445 3.928 1.00 80.81 72 TYR A O 1
ATOM 612 N N . PRO A 1 73 ? -3.588 -1.423 3.278 1.00 80.38 73 PRO A N 1
ATOM 613 C CA . PRO A 1 73 ? -4.498 -1.416 4.420 1.00 80.38 73 PRO A CA 1
ATOM 614 C C . PRO A 1 73 ? -3.755 -1.492 5.760 1.00 80.38 73 PRO A C 1
ATOM 616 O O . PRO A 1 73 ? -4.158 -0.823 6.709 1.00 80.38 73 PRO A O 1
ATOM 619 N N . PHE A 1 74 ? -2.635 -2.217 5.848 1.00 81.19 74 PHE A N 1
ATOM 620 C CA . PHE A 1 74 ? -1.832 -2.275 7.076 1.00 81.19 74 PHE A CA 1
ATOM 621 C C . PHE A 1 74 ? -1.127 -0.952 7.367 1.00 81.19 74 PHE A C 1
ATOM 623 O O . PHE A 1 74 ? -1.113 -0.505 8.512 1.00 81.19 74 PHE A O 1
ATOM 630 N N . MET A 1 75 ? -0.588 -0.286 6.345 1.00 77.38 75 MET A N 1
ATOM 631 C CA . MET A 1 75 ? 0.039 1.026 6.521 1.00 77.38 75 MET A CA 1
ATOM 632 C C . MET A 1 75 ? -0.971 2.097 6.931 1.00 77.38 75 MET A C 1
ATOM 634 O O . MET A 1 75 ? -0.687 2.909 7.813 1.00 77.38 75 MET A O 1
ATOM 638 N N . VAL A 1 76 ? -2.178 2.049 6.365 1.00 78.06 76 VAL A N 1
ATOM 639 C CA . VAL A 1 76 ? -3.290 2.915 6.772 1.00 78.06 76 VAL A CA 1
ATOM 640 C C . VAL A 1 76 ? -3.717 2.616 8.214 1.00 78.06 76 VAL A C 1
ATOM 642 O O . VAL A 1 76 ? -3.915 3.550 8.988 1.00 78.06 76 VAL A O 1
ATOM 645 N N . LEU A 1 77 ? -3.784 1.343 8.620 1.00 75.62 77 LEU A N 1
ATOM 646 C CA . LEU A 1 77 ? -4.119 0.938 9.994 1.00 75.62 77 LEU A CA 1
ATOM 647 C C . LEU A 1 77 ? -3.084 1.397 11.030 1.00 75.62 77 LEU A C 1
ATOM 649 O O . LEU A 1 77 ? -3.460 1.879 12.099 1.00 75.62 77 LEU A O 1
ATOM 653 N N . VAL A 1 78 ? -1.789 1.267 10.725 1.00 72.88 78 VAL A N 1
ATOM 654 C CA . VAL A 1 78 ? -0.702 1.774 11.584 1.00 72.88 78 VAL A CA 1
ATOM 655 C C . VAL A 1 78 ? -0.780 3.294 11.688 1.00 72.88 78 VAL A C 1
ATOM 657 O O . VAL A 1 78 ? -0.514 3.879 12.744 1.00 72.88 78 VAL A O 1
ATOM 660 N N . GLY A 1 79 ? -1.165 3.933 10.589 1.00 68.56 79 GLY A N 1
ATOM 661 C CA . GLY A 1 79 ? -1.156 5.367 10.484 1.00 68.56 79 GLY A CA 1
ATOM 662 C C . GLY A 1 79 ? -2.331 6.076 11.166 1.00 68.56 79 GLY A C 1
ATOM 663 O O . GLY A 1 79 ? -2.151 7.032 11.935 1.00 68.56 79 GLY A O 1
ATOM 664 N N . GLN A 1 80 ? -3.542 5.582 10.932 1.00 75.69 80 GLN A N 1
ATOM 665 C CA . GLN A 1 80 ? -4.777 6.180 11.418 1.00 75.69 80 GLN A CA 1
ATOM 666 C C . GLN A 1 80 ? -5.234 5.528 12.723 1.00 75.69 80 GLN A C 1
ATOM 668 O O . GLN A 1 80 ? -6.047 4.604 12.755 1.00 75.69 80 GLN A O 1
ATOM 673 N N . LYS A 1 81 ? -4.759 6.078 13.846 1.00 74.00 81 LYS A N 1
ATOM 674 C CA . LYS A 1 81 ? -5.177 5.638 15.190 1.00 74.00 81 LYS A CA 1
ATOM 675 C C . LYS A 1 81 ? -6.693 5.716 15.405 1.00 74.00 81 LYS A C 1
ATOM 677 O O . LYS A 1 81 ? -7.233 4.888 16.133 1.00 74.00 81 LYS A O 1
ATOM 682 N N . GLU A 1 82 ? -7.367 6.682 14.782 1.00 74.88 82 GLU A N 1
ATOM 683 C CA . GLU A 1 82 ? -8.828 6.824 14.849 1.00 74.88 82 GLU A CA 1
ATOM 684 C C . GLU A 1 82 ? -9.543 5.661 14.161 1.00 74.88 82 GLU A C 1
ATOM 686 O O . GLU A 1 82 ? -10.433 5.057 14.757 1.00 74.88 82 GLU A O 1
ATOM 691 N N . LEU A 1 83 ? -9.088 5.278 12.964 1.00 75.75 83 LEU A N 1
ATOM 692 C CA . LEU A 1 83 ? -9.602 4.119 12.238 1.00 75.75 83 LEU A CA 1
ATOM 693 C C . LEU A 1 83 ? -9.422 2.840 13.068 1.00 75.75 83 LEU A C 1
ATOM 695 O O . LEU A 1 83 ? -10.352 2.054 13.226 1.00 75.75 83 LEU A O 1
ATOM 699 N N . LEU A 1 84 ? -8.250 2.670 13.687 1.00 80.50 84 LEU A N 1
ATOM 700 C CA . LEU A 1 84 ? -7.962 1.517 14.540 1.00 80.50 84 LEU A CA 1
ATOM 701 C C . LEU A 1 84 ? -8.862 1.474 15.790 1.00 80.50 84 LEU A C 1
ATOM 703 O O . LEU A 1 84 ? -9.305 0.403 16.208 1.00 80.50 84 LEU A O 1
ATOM 707 N N . GLN A 1 85 ? -9.158 2.629 16.393 1.00 82.12 85 GLN A N 1
ATOM 708 C CA . GLN A 1 85 ? -10.111 2.728 17.502 1.00 82.12 85 GLN A CA 1
ATOM 709 C C . GLN A 1 85 ? -11.543 2.426 17.053 1.00 82.12 85 GLN A C 1
ATOM 711 O O . GLN A 1 85 ? -12.266 1.742 17.780 1.00 82.12 85 GLN A O 1
ATOM 716 N N . MET A 1 86 ? -11.946 2.889 15.868 1.00 81.75 86 MET A N 1
ATOM 717 C CA . MET A 1 86 ? -13.258 2.602 15.289 1.00 81.75 86 MET A CA 1
ATOM 718 C C . MET A 1 86 ? -13.423 1.104 15.020 1.00 81.75 86 MET A C 1
ATOM 720 O O . MET A 1 86 ? -14.405 0.514 15.463 1.00 81.75 86 MET A O 1
ATOM 724 N N . ILE A 1 87 ? -12.416 0.460 14.425 1.00 84.88 87 ILE A N 1
ATOM 725 C CA . ILE A 1 87 ? -12.397 -0.989 14.188 1.00 84.88 87 ILE A CA 1
ATOM 726 C C . ILE A 1 87 ? -12.495 -1.754 15.508 1.00 84.88 87 ILE A C 1
ATOM 728 O O . ILE A 1 87 ? -13.337 -2.640 15.636 1.00 84.88 87 ILE A O 1
ATOM 732 N N . LYS A 1 88 ? -11.706 -1.381 16.526 1.00 84.62 88 LYS A N 1
ATOM 733 C CA . LYS A 1 88 ? -11.813 -1.992 17.861 1.00 84.62 88 LYS A CA 1
ATOM 734 C C . LYS A 1 88 ? -13.229 -1.857 18.421 1.00 84.62 88 LYS A C 1
ATOM 736 O O . LYS A 1 88 ? -13.787 -2.845 18.888 1.00 84.62 88 LYS A O 1
ATOM 741 N N . ARG A 1 89 ? -13.836 -0.667 18.347 1.00 84.19 89 ARG A N 1
ATOM 742 C CA . ARG A 1 89 ? -15.217 -0.436 18.808 1.00 84.19 89 ARG A CA 1
ATOM 743 C C . ARG A 1 89 ? -16.224 -1.302 18.052 1.00 84.19 89 ARG A C 1
ATOM 745 O O . ARG A 1 89 ? -17.078 -1.902 18.699 1.00 84.19 89 ARG A O 1
ATOM 752 N N . CYS A 1 90 ? -16.095 -1.421 16.732 1.00 86.00 90 CYS A N 1
ATOM 753 C CA . CYS A 1 90 ? -16.937 -2.291 15.911 1.00 86.00 90 CYS A CA 1
ATOM 754 C C . CYS A 1 90 ? -16.785 -3.765 16.300 1.00 86.00 90 CYS A C 1
ATOM 756 O O . CYS A 1 90 ? -17.793 -4.429 16.518 1.00 86.00 90 CYS A O 1
ATOM 758 N N . PHE A 1 91 ? -15.559 -4.264 16.480 1.00 86.00 91 PHE A N 1
ATOM 759 C CA . PHE A 1 91 ? -15.318 -5.638 16.938 1.00 86.00 91 PHE A CA 1
ATOM 760 C C . PHE A 1 91 ? -15.914 -5.900 18.325 1.00 86.00 91 PHE A C 1
ATOM 762 O O . PHE A 1 91 ? -16.576 -6.917 18.529 1.00 86.00 91 PHE A O 1
ATOM 769 N N . TYR A 1 92 ? -15.746 -4.970 19.270 1.00 85.12 92 TYR A N 1
ATOM 770 C CA . TYR A 1 92 ? -16.353 -5.079 20.599 1.00 85.12 92 TYR A CA 1
ATOM 771 C C . TYR A 1 92 ? -17.884 -5.051 20.549 1.00 85.12 92 TYR A C 1
ATOM 773 O O . TYR A 1 92 ? -18.527 -5.781 21.304 1.00 85.12 92 TYR A O 1
ATOM 781 N N . ALA A 1 93 ? -18.478 -4.215 19.694 1.00 79.81 93 ALA A N 1
ATOM 782 C CA . ALA A 1 93 ? -19.924 -4.146 19.513 1.00 79.81 93 ALA A CA 1
ATOM 783 C C . ALA A 1 93 ? -20.466 -5.439 18.890 1.00 79.81 93 ALA A C 1
ATOM 785 O O . ALA A 1 93 ? -21.400 -6.026 19.432 1.00 79.81 93 ALA A O 1
ATOM 786 N N . PHE A 1 94 ? -19.822 -5.925 17.828 1.00 80.88 94 PHE A N 1
ATOM 787 C CA . PHE A 1 94 ? -20.191 -7.155 17.133 1.00 80.88 94 PHE A CA 1
ATOM 788 C C . PHE A 1 94 ? -20.068 -8.382 18.043 1.00 80.88 94 PHE A C 1
ATOM 790 O O . PHE A 1 94 ? -20.991 -9.190 18.117 1.00 80.88 94 PHE A O 1
ATOM 797 N N . GLY A 1 95 ? -18.984 -8.475 18.822 1.00 79.00 95 GLY A N 1
ATOM 798 C CA . GLY A 1 95 ? -18.808 -9.519 19.832 1.00 79.00 95 GLY A CA 1
ATOM 799 C C . GLY A 1 95 ? -19.909 -9.494 20.893 1.00 79.00 95 GLY A C 1
ATOM 800 O O . GLY A 1 95 ? -20.479 -10.536 21.211 1.00 79.00 95 GLY A O 1
ATOM 801 N N . ARG A 1 96 ? -20.288 -8.306 21.386 1.00 77.69 96 ARG A N 1
ATOM 802 C CA . ARG A 1 96 ? -21.413 -8.148 22.326 1.00 77.69 96 ARG A CA 1
ATOM 803 C C . ARG A 1 96 ? -22.750 -8.562 21.713 1.00 77.69 96 ARG A C 1
ATOM 805 O O . ARG A 1 96 ? -23.587 -9.135 22.409 1.00 77.69 96 ARG A O 1
ATOM 812 N N . GLN A 1 97 ? -22.948 -8.263 20.432 1.00 72.75 97 GLN A N 1
ATOM 813 C CA . GLN A 1 97 ? -24.157 -8.603 19.690 1.00 72.75 97 GLN A CA 1
ATOM 814 C C . GLN A 1 97 ? -24.269 -10.121 19.520 1.00 72.75 97 GLN A C 1
ATOM 816 O O . GLN A 1 97 ? -25.265 -10.688 19.950 1.00 72.75 97 GLN A O 1
ATOM 821 N N . LEU A 1 98 ? -23.210 -10.780 19.039 1.00 73.94 98 LEU A N 1
ATOM 822 C CA . LEU A 1 98 ? -23.090 -12.242 18.954 1.00 73.94 98 LEU A CA 1
ATOM 823 C C . LEU A 1 98 ? -23.322 -12.932 20.299 1.00 73.94 98 LEU A C 1
ATOM 825 O O . LEU A 1 98 ? -24.007 -13.954 20.360 1.00 73.94 98 LEU A O 1
ATOM 829 N N . TRP A 1 99 ? -22.773 -12.370 21.378 1.00 69.38 99 TRP A N 1
ATOM 830 C CA . TRP A 1 99 ? -22.974 -12.900 22.722 1.00 69.38 99 TRP A CA 1
ATOM 831 C C . TRP A 1 99 ? -24.448 -12.807 23.129 1.00 69.38 99 TRP A C 1
ATOM 833 O O . TRP A 1 99 ? -25.034 -13.817 23.507 1.00 69.38 99 TRP A O 1
ATOM 843 N N . ARG A 1 100 ? -25.096 -11.647 22.947 1.00 72.75 100 ARG A N 1
ATOM 844 C CA . ARG A 1 100 ? -26.541 -11.494 23.198 1.00 72.75 100 ARG A CA 1
ATOM 845 C C . ARG A 1 100 ? -27.390 -12.476 22.390 1.00 72.75 100 ARG A C 1
ATOM 847 O O . ARG A 1 100 ? -28.331 -13.031 22.950 1.00 72.75 100 ARG A O 1
ATOM 854 N N . THR A 1 101 ? -27.078 -12.713 21.115 1.00 66.38 101 THR A N 1
ATOM 855 C CA . THR A 1 101 ? -27.837 -13.664 20.284 1.00 66.38 101 THR A CA 1
ATOM 856 C C . THR A 1 101 ? -27.658 -15.104 20.763 1.00 66.38 101 THR A C 1
ATOM 858 O O . THR A 1 101 ? -28.635 -15.845 20.832 1.00 66.38 101 THR A O 1
ATOM 861 N N . ARG A 1 102 ? -26.437 -15.496 21.160 1.00 63.38 102 ARG A N 1
ATOM 862 C CA . ARG A 1 102 ? -26.168 -16.821 21.747 1.00 63.38 102 ARG A CA 1
ATOM 863 C C . ARG A 1 102 ? -26.938 -17.043 23.045 1.00 63.38 102 ARG A C 1
ATOM 865 O O . ARG A 1 102 ? -27.577 -18.079 23.187 1.00 63.38 102 ARG A O 1
ATOM 872 N N . TRP A 1 103 ? -26.920 -16.063 23.946 1.00 60.19 103 TRP A N 1
ATOM 873 C CA . TRP A 1 103 ? -27.673 -16.130 25.198 1.00 60.19 103 TRP A CA 1
ATOM 874 C C . TRP A 1 103 ? -29.180 -16.224 24.944 1.00 60.19 103 TRP A C 1
ATOM 876 O O . TRP A 1 103 ? -29.837 -17.092 25.508 1.00 60.19 103 TRP A O 1
ATOM 886 N N . LYS A 1 104 ? -29.721 -15.404 24.032 1.00 59.12 104 LYS A N 1
ATOM 887 C CA . LYS A 1 104 ? -31.155 -15.411 23.703 1.00 59.12 104 LYS A CA 1
ATOM 888 C C . LYS A 1 104 ? -31.616 -16.742 23.091 1.00 59.12 104 LYS A C 1
ATOM 890 O O . LYS A 1 104 ? -32.704 -17.207 23.416 1.00 59.12 104 LYS A O 1
ATOM 895 N N . ASN A 1 105 ? -30.778 -17.375 22.268 1.00 58.44 105 ASN A N 1
ATOM 896 C CA . ASN A 1 105 ? -31.065 -18.685 21.675 1.00 58.44 105 ASN A CA 1
ATOM 897 C C . ASN A 1 105 ? -30.903 -19.854 22.664 1.00 58.44 105 ASN A C 1
ATOM 899 O O . ASN A 1 105 ? -31.511 -20.893 22.448 1.00 58.44 105 ASN A O 1
ATOM 903 N N . GLN A 1 106 ? -30.129 -19.702 23.746 1.00 54.41 106 GLN A N 1
ATOM 904 C CA . GLN A 1 106 ? -30.085 -20.685 24.840 1.00 54.41 106 GLN A CA 1
ATOM 905 C C . GLN A 1 106 ? -31.257 -20.534 25.822 1.00 54.41 106 GLN A C 1
ATOM 907 O O . GLN A 1 106 ? -31.684 -21.520 26.411 1.00 54.41 106 GLN A O 1
ATOM 912 N N . THR A 1 107 ? -31.799 -19.323 25.993 1.00 53.50 107 THR A N 1
ATOM 913 C CA . THR A 1 107 ? -32.946 -19.065 26.884 1.00 53.50 107 THR A CA 1
ATOM 914 C C . THR A 1 107 ? -34.310 -19.373 26.273 1.00 53.50 107 THR A C 1
ATOM 916 O O . THR A 1 107 ? -35.307 -19.310 26.984 1.00 53.50 107 THR A O 1
ATOM 919 N N . ILE A 1 108 ? -34.378 -19.691 24.978 1.00 50.97 108 ILE A N 1
ATOM 920 C CA . ILE A 1 108 ? -35.567 -20.297 24.376 1.00 50.97 108 ILE A CA 1
ATOM 921 C C . ILE A 1 108 ? -35.285 -21.801 24.344 1.00 50.97 108 ILE A C 1
ATOM 923 O O . ILE A 1 108 ? -34.740 -22.286 23.350 1.00 50.97 108 ILE A O 1
ATOM 927 N N . PRO A 1 109 ? -35.590 -22.569 25.410 1.00 47.66 109 PRO A N 1
ATOM 928 C CA . PRO A 1 109 ? -35.755 -23.994 25.205 1.00 47.66 109 PRO A CA 1
ATOM 929 C C . PRO A 1 109 ? -36.808 -24.137 24.108 1.00 47.66 109 PRO A C 1
ATOM 931 O O . PRO A 1 109 ? -37.815 -23.425 24.116 1.00 47.66 109 PRO A O 1
ATOM 934 N N . MET A 1 110 ? -36.572 -25.031 23.147 1.00 50.94 110 MET A N 1
ATOM 935 C CA . MET A 1 110 ? -37.671 -25.622 22.398 1.00 50.94 110 MET A CA 1
ATOM 936 C C . MET A 1 110 ? -38.648 -26.142 23.453 1.00 50.94 110 MET A C 1
ATOM 938 O O . MET A 1 110 ? -38.452 -27.218 24.014 1.00 50.94 110 MET A O 1
ATOM 942 N N . THR A 1 111 ? -39.669 -25.356 23.782 1.00 52.06 111 THR A N 1
ATOM 943 C CA . THR A 1 111 ? -40.898 -25.847 24.379 1.00 52.06 111 THR A CA 1
ATOM 944 C C . THR A 1 111 ? -41.517 -26.701 23.293 1.00 52.06 111 THR A C 1
ATOM 946 O O . THR A 1 111 ? -42.339 -26.264 22.492 1.00 52.06 111 THR A O 1
ATOM 949 N N . ILE A 1 112 ? -41.001 -27.927 23.216 1.00 57.16 112 ILE A N 1
ATOM 950 C CA . ILE A 1 112 ? -41.633 -29.060 22.576 1.00 57.16 112 ILE A CA 1
ATOM 951 C C . ILE A 1 112 ? -43.002 -29.107 23.236 1.00 57.16 112 ILE A C 1
ATOM 953 O O . ILE A 1 112 ? -43.134 -29.424 24.418 1.00 57.16 112 ILE A O 1
ATOM 957 N N . VAL A 1 113 ? -43.989 -28.634 22.485 1.00 50.44 113 VAL A N 1
ATOM 958 C CA . VAL A 1 113 ? -45.404 -28.700 22.812 1.00 50.44 113 VAL A CA 1
ATOM 959 C C . VAL A 1 113 ? -45.668 -30.118 23.326 1.00 50.44 113 VAL A C 1
ATOM 961 O O . VAL A 1 113 ? -45.388 -31.067 22.589 1.00 50.44 113 VAL A O 1
ATOM 964 N N . PRO A 1 114 ? -46.133 -30.315 24.574 1.00 50.00 114 PRO A N 1
ATOM 965 C CA . PRO A 1 114 ? -46.511 -31.649 25.004 1.00 50.00 114 PRO A CA 1
ATOM 966 C C . PRO A 1 114 ? -47.640 -32.116 24.074 1.00 50.00 114 PRO A C 1
ATOM 968 O O . PRO A 1 114 ? -48.585 -31.348 23.858 1.00 50.00 114 PRO A O 1
ATOM 971 N N . PRO A 1 115 ? -47.567 -33.323 23.485 1.00 52.41 115 PRO A N 1
ATOM 972 C CA . PRO A 1 115 ? -48.668 -33.830 22.685 1.00 52.41 115 PRO A CA 1
ATOM 973 C C . PRO A 1 115 ? -49.914 -33.853 23.570 1.00 52.41 115 PRO A C 1
ATOM 975 O O . PRO A 1 115 ? -49.920 -34.458 24.646 1.00 52.41 115 PRO A O 1
ATOM 978 N N . MET A 1 116 ? -50.949 -33.132 23.137 1.00 48.22 116 MET A N 1
ATOM 979 C CA . MET A 1 116 ? -52.261 -33.150 23.768 1.00 48.22 116 MET A CA 1
ATOM 980 C C . MET A 1 116 ? -52.699 -34.608 23.914 1.00 48.22 116 MET A C 1
ATOM 982 O O . MET A 1 116 ? -52.872 -35.312 22.921 1.00 48.22 116 MET A O 1
ATOM 986 N N . LYS A 1 117 ? -52.882 -35.061 25.158 1.00 48.12 117 LYS A N 1
ATOM 987 C CA . LYS A 1 117 ? -53.620 -36.290 25.444 1.00 48.12 117 LYS A CA 1
ATOM 988 C C . LYS A 1 117 ? -55.026 -36.103 24.877 1.00 48.12 117 LYS A C 1
ATOM 990 O O . LYS A 1 117 ? -55.810 -35.333 25.426 1.00 48.12 117 LYS A O 1
ATOM 995 N N . HIS A 1 118 ? -55.325 -36.772 23.766 1.00 47.06 118 HIS A N 1
ATOM 996 C CA . HIS A 1 118 ? -56.700 -36.981 23.337 1.00 47.06 118 HIS A CA 1
ATOM 997 C C . HIS A 1 118 ? -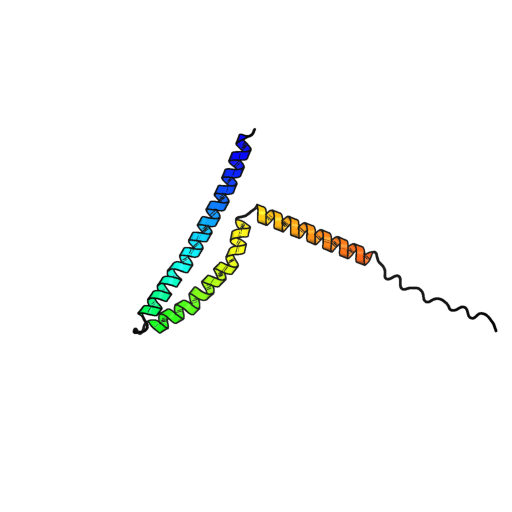57.399 -37.775 24.439 1.00 47.06 118 HIS A C 1
ATOM 999 O O . HIS A 1 118 ? -57.056 -38.927 24.700 1.00 47.06 118 HIS A O 1
ATOM 1005 N N . GLY A 1 119 ? -58.323 -37.113 25.133 1.00 44.56 119 GLY A N 1
ATOM 1006 C CA . GLY A 1 119 ? -59.265 -37.768 26.020 1.00 44.56 119 GLY A CA 1
ATOM 1007 C C . GLY A 1 119 ? -60.167 -38.668 25.190 1.00 44.56 119 GLY A C 1
ATOM 1008 O O . GLY A 1 119 ? -61.003 -38.185 24.432 1.00 44.56 119 GLY A O 1
ATOM 1009 N N . SER A 1 120 ? -59.979 -39.974 25.322 1.00 49.97 120 SER A N 1
ATOM 1010 C CA . SER A 1 120 ? -60.977 -40.969 24.956 1.00 49.97 120 SER A CA 1
ATOM 1011 C C . SER A 1 120 ? -62.091 -40.903 26.000 1.00 49.97 120 SER A C 1
ATOM 1013 O O . SER A 1 120 ? -62.015 -41.525 27.059 1.00 49.97 120 SER A O 1
ATOM 1015 N N . THR A 1 121 ? -63.109 -40.098 25.707 1.00 48.25 121 THR A N 1
ATOM 1016 C CA . THR A 1 121 ? -64.360 -40.037 26.462 1.00 48.25 121 THR A CA 1
ATOM 1017 C C . THR A 1 121 ? -65.439 -40.716 25.625 1.00 48.25 121 THR A C 1
ATOM 1019 O O . THR A 1 121 ? -65.800 -40.202 24.574 1.00 48.25 121 THR A O 1
ATOM 1022 N N . LEU A 1 122 ? -65.885 -41.881 26.102 1.00 44.44 122 LEU A N 1
ATOM 1023 C CA . LEU A 1 122 ? -67.234 -42.454 25.984 1.00 44.44 122 LEU A CA 1
ATOM 1024 C C . LEU A 1 122 ? -68.031 -42.183 24.693 1.00 44.44 122 LEU A C 1
ATOM 1026 O O . LEU A 1 122 ? -68.618 -41.113 24.547 1.00 44.44 122 LEU A O 1
ATOM 1030 N N . MET A 1 123 ? -68.192 -43.224 23.873 1.00 38.81 123 MET A N 1
ATOM 1031 C CA . MET A 1 123 ? -69.485 -43.881 23.603 1.00 38.81 123 MET A CA 1
ATOM 1032 C C . MET A 1 123 ? -69.263 -45.221 22.903 1.00 38.81 123 MET A C 1
ATOM 1034 O O . MET A 1 123 ? -68.371 -45.284 22.030 1.00 38.81 123 MET A O 1
#

Radius of gyration: 31.02 Å; chains: 1; bounding box: 87×71×60 Å

pLDDT: mean 71.18, std 11.86, range [38.81, 86.44]

Organism: NCBI:txid392033

Sequence (123 aa):
MKCRHRLGLWRQNFRMISQLMFIAILYMSICVPSCILLIMGSYARNNRFQSWAANVRIRYFTHLKYLVIFGYPFMVLVGQKELLQMIKRCFYAFGRQLWRTRWKNQTIPMTIVPPMKHGSTLM

Secondary structure (DSSP, 8-state):
-HHHHHHHHHHHHHHHHHHHHHHHHHHHHHHHHHHHHHHHHHHGGGSTTHHHHHHHIIIIIHHHHHHHHHHHHHHHHHH-HHHHHHHHHHHHHHHHHHHHHHHHHHSS-----PPP-------

Foldseek 3Di:
DVVVVVVVVVVLVVLVVVLVVVLVVLVCVLVVVLVVLVVVLVVCPVPPCNVVSVVCCVPPNVVSVVCSVVCVVVSVCVRDPVVVVVVVVVVVVVVVVVVVVVVVVVVDDPPPPDPDPDDPDDD